Protein AF-A0A972E1S8-F1 (afdb_monomer_lite)

pLDDT: mean 82.76, std 14.33, range [34.97, 96.94]

Radius of gyration: 13.51 Å; chains: 1; bounding box: 37×31×28 Å

Foldseek 3Di:
DFKDKAFDDPPDCRLVLVLVLQVVCVVVVFDPDDSVLSVCLQPVPVDPCSVDPCSRRVFKMFMAGPVRRTFKMWGDSHSDLEIEIDGHVVPVVVVVVVVVVSCVPRVDYPDYPDGDD

Structure (mmCIF, N/CA/C/O backbone):
data_AF-A0A972E1S8-F1
#
_entry.id   AF-A0A972E1S8-F1
#
loop_
_atom_site.group_PDB
_atom_site.id
_atom_site.type_symbol
_atom_site.label_atom_id
_atom_site.label_alt_id
_atom_site.label_comp_id
_atom_site.label_asym_id
_atom_site.label_entity_id
_atom_site.label_seq_id
_atom_site.pdbx_PDB_ins_code
_atom_site.Cartn_x
_atom_site.Cartn_y
_atom_site.Cartn_z
_atom_site.occupancy
_atom_site.B_iso_or_equiv
_atom_site.auth_seq_id
_atom_site.auth_comp_id
_atom_site.auth_asym_id
_atom_site.auth_atom_id
_atom_site.pdbx_PDB_model_num
ATOM 1 N N . MET A 1 1 ? -16.946 13.183 2.211 1.00 55.66 1 MET A N 1
ATOM 2 C CA . MET A 1 1 ? -16.380 11.874 1.825 1.00 55.66 1 MET A CA 1
ATOM 3 C C . MET A 1 1 ? -15.509 11.404 2.978 1.00 55.66 1 MET A C 1
ATOM 5 O O . MET A 1 1 ? -14.675 12.180 3.417 1.00 55.66 1 MET A O 1
ATOM 9 N N . TRP A 1 2 ? -15.786 10.228 3.544 1.00 75.00 2 TRP A N 1
ATOM 10 C CA . TRP A 1 2 ? -15.271 9.792 4.854 1.00 75.00 2 TRP A CA 1
ATOM 11 C C . TRP A 1 2 ? -13.981 8.977 4.725 1.00 75.00 2 TRP A C 1
ATOM 13 O O . TRP A 1 2 ? -13.894 7.858 5.229 1.00 75.00 2 TRP A O 1
ATOM 23 N N . LEU A 1 3 ? -13.023 9.515 3.977 1.00 82.88 3 LEU A N 1
ATOM 24 C CA . LEU A 1 3 ? -11.731 8.882 3.765 1.00 82.88 3 LEU A CA 1
ATOM 25 C C . LEU A 1 3 ? -10.644 9.819 4.253 1.00 82.88 3 LEU A C 1
ATOM 27 O O . LEU A 1 3 ? -10.623 10.995 3.886 1.00 82.88 3 LEU A O 1
ATOM 31 N N . THR A 1 4 ? -9.750 9.294 5.072 1.00 88.31 4 THR A N 1
ATOM 32 C CA . THR A 1 4 ? -8.522 9.969 5.462 1.00 88.31 4 THR A CA 1
ATOM 33 C C . THR A 1 4 ? -7.400 9.440 4.583 1.00 88.31 4 THR A C 1
ATOM 35 O O . THR A 1 4 ? -7.286 8.238 4.344 1.00 88.31 4 THR A O 1
ATOM 38 N N . LYS A 1 5 ? -6.581 10.354 4.056 1.00 89.06 5 LYS A N 1
ATOM 39 C CA . LYS A 1 5 ? -5.3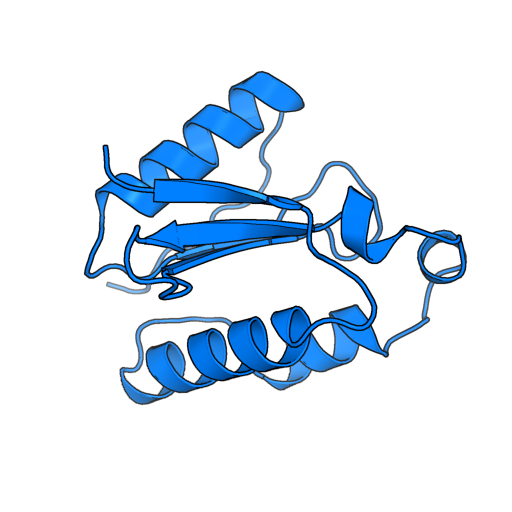57 9.996 3.340 1.00 89.06 5 LYS A CA 1
ATOM 40 C C . LYS A 1 5 ? -4.161 10.312 4.209 1.00 89.06 5 LYS A C 1
ATOM 42 O O . LYS A 1 5 ? -4.145 11.329 4.908 1.00 89.06 5 LYS A O 1
ATOM 47 N N . ARG A 1 6 ? -3.135 9.483 4.109 1.00 92.38 6 ARG A N 1
ATOM 48 C CA . ARG A 1 6 ? -1.842 9.749 4.731 1.00 92.38 6 ARG A CA 1
ATOM 49 C C . ARG A 1 6 ? -0.748 8.963 4.038 1.00 92.38 6 ARG A C 1
ATOM 51 O O . ARG A 1 6 ? -1.003 7.924 3.439 1.00 92.38 6 ARG A O 1
ATOM 58 N N . ASN A 1 7 ? 0.474 9.450 4.173 1.00 93.81 7 ASN A N 1
ATOM 59 C CA . ASN A 1 7 ? 1.641 8.679 3.791 1.00 93.81 7 ASN A CA 1
ATOM 60 C C . ASN A 1 7 ? 1.748 7.415 4.653 1.00 93.81 7 ASN A C 1
ATOM 62 O O . ASN A 1 7 ? 1.268 7.375 5.798 1.00 93.81 7 ASN A O 1
ATOM 66 N N . PHE A 1 8 ? 2.397 6.407 4.080 1.00 95.81 8 PHE A N 1
ATOM 67 C CA . PHE A 1 8 ? 2.898 5.258 4.816 1.00 95.81 8 PHE A CA 1
ATOM 68 C C . PHE A 1 8 ? 3.772 5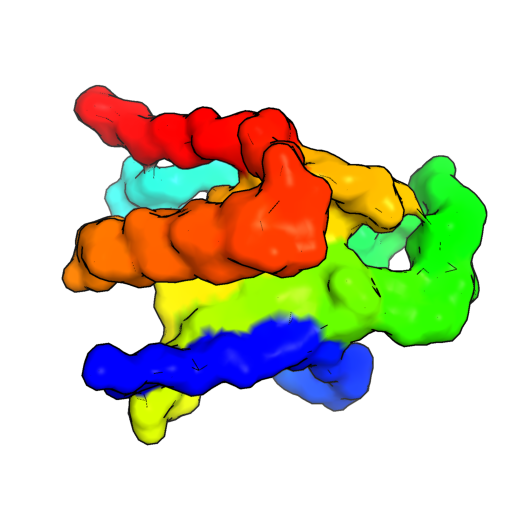.725 5.988 1.00 95.81 8 PHE A C 1
ATOM 70 O O . PHE A 1 8 ? 4.422 6.769 5.912 1.00 95.81 8 PHE A O 1
ATOM 77 N N . ARG A 1 9 ? 3.749 4.979 7.092 1.00 95.19 9 ARG A N 1
ATOM 78 C CA . ARG A 1 9 ? 4.527 5.254 8.301 1.00 95.19 9 ARG A CA 1
ATOM 79 C C . ARG A 1 9 ? 5.407 4.057 8.624 1.00 95.19 9 ARG A C 1
ATOM 81 O O . ARG A 1 9 ? 4.898 2.983 8.951 1.00 95.19 9 ARG A O 1
ATOM 88 N N . GLU A 1 10 ? 6.719 4.264 8.598 1.00 88.31 10 GLU A N 1
ATOM 89 C CA . GLU A 1 10 ? 7.655 3.266 9.110 1.00 88.31 10 GLU A CA 1
ATOM 90 C C . GLU A 1 10 ? 7.476 3.044 10.614 1.00 88.31 10 GLU A C 1
ATOM 92 O O . GLU A 1 10 ? 7.092 3.938 11.371 1.00 88.31 10 GLU A O 1
ATOM 97 N N . GLY A 1 11 ? 7.710 1.803 11.041 1.00 82.19 11 GLY A N 1
ATOM 98 C CA . GLY A 1 11 ? 7.524 1.368 12.430 1.00 82.19 11 GLY A CA 1
ATOM 99 C C . GLY A 1 11 ? 6.065 1.239 12.897 1.00 82.19 11 GLY A C 1
ATOM 100 O O . GLY A 1 11 ? 5.835 0.738 13.997 1.00 82.19 11 GLY A O 1
ATOM 101 N N . ALA A 1 12 ? 5.082 1.637 12.082 1.00 89.38 12 ALA A N 1
ATOM 102 C CA . ALA A 1 12 ? 3.664 1.375 12.325 1.00 89.38 12 ALA A CA 1
ATOM 103 C C . ALA A 1 12 ? 3.215 0.033 11.712 1.00 89.38 12 ALA A C 1
ATOM 105 O O . ALA A 1 12 ? 3.953 -0.635 10.989 1.00 89.38 12 ALA A O 1
ATOM 106 N N . ASP A 1 13 ? 1.957 -0.349 11.948 1.00 95.19 13 ASP A N 1
ATOM 107 C CA . ASP A 1 13 ? 1.364 -1.562 11.365 1.00 95.19 13 ASP A CA 1
ATOM 108 C C . ASP A 1 13 ? 0.922 -1.394 9.897 1.00 95.19 13 ASP A C 1
ATOM 110 O O . ASP A 1 13 ? 0.243 -2.262 9.350 1.00 95.19 13 ASP A O 1
ATOM 114 N N . ASP A 1 14 ? 1.315 -0.311 9.224 1.00 96.31 14 ASP A N 1
ATOM 115 C CA . ASP A 1 14 ? 0.887 0.007 7.856 1.00 96.31 14 ASP A CA 1
ATOM 116 C C . ASP A 1 14 ? 1.202 -1.107 6.868 1.00 96.31 14 ASP A C 1
ATOM 118 O O . ASP A 1 14 ? 0.322 -1.543 6.129 1.00 96.31 14 ASP A O 1
ATOM 122 N N . PHE A 1 15 ? 2.426 -1.634 6.911 1.00 96.38 15 PHE A N 1
ATOM 123 C CA . PHE A 1 15 ? 2.818 -2.732 6.035 1.00 96.38 15 PHE A CA 1
ATOM 124 C C . PHE A 1 15 ? 1.946 -3.973 6.267 1.00 96.38 15 PHE A C 1
ATOM 126 O O . PHE A 1 15 ? 1.456 -4.587 5.320 1.00 96.38 15 PHE A O 1
ATOM 133 N N . LYS A 1 16 ? 1.664 -4.304 7.534 1.00 96.38 16 LYS A N 1
ATOM 134 C CA . LYS A 1 16 ? 0.778 -5.426 7.876 1.00 96.38 16 LYS A CA 1
ATOM 135 C C . LYS A 1 16 ? -0.644 -5.185 7.372 1.00 96.38 16 LYS A C 1
ATOM 137 O O . LYS A 1 16 ? -1.274 -6.113 6.874 1.00 96.38 16 LYS A O 1
ATOM 142 N N . ARG A 1 17 ? -1.145 -3.951 7.472 1.00 96.94 17 ARG A N 1
ATOM 143 C CA . ARG A 1 17 ? -2.489 -3.568 7.014 1.00 96.94 17 ARG A CA 1
ATOM 144 C C . ARG A 1 17 ? -2.602 -3.611 5.493 1.00 96.94 17 ARG A C 1
ATOM 146 O O . ARG A 1 17 ? -3.603 -4.110 4.987 1.00 96.94 17 ARG A O 1
ATOM 153 N N . MET A 1 18 ? -1.569 -3.186 4.768 1.00 96.19 18 MET A N 1
ATOM 154 C CA . MET A 1 18 ? -1.508 -3.333 3.312 1.00 96.19 18 MET A CA 1
ATOM 155 C C . MET A 1 18 ? -1.496 -4.815 2.906 1.00 96.19 18 MET A C 1
ATOM 157 O O . MET A 1 18 ? -2.291 -5.217 2.058 1.00 96.19 18 MET A O 1
ATOM 161 N N . CYS A 1 19 ? -0.685 -5.657 3.562 1.00 95.88 19 CYS A N 1
ATOM 162 C CA . CYS A 1 19 ? -0.700 -7.110 3.351 1.00 95.88 19 CYS A CA 1
ATOM 163 C C . CYS A 1 19 ? -2.081 -7.720 3.634 1.00 95.88 19 CYS A C 1
ATOM 165 O O . CYS A 1 19 ? -2.570 -8.530 2.849 1.00 95.88 19 CYS A O 1
ATOM 167 N N . ALA A 1 20 ? -2.742 -7.308 4.720 1.00 95.62 20 ALA A N 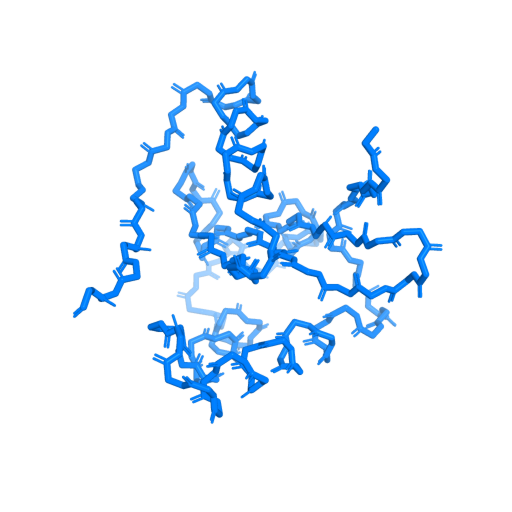1
ATOM 168 C CA . ALA A 1 20 ? -4.086 -7.768 5.059 1.00 95.62 20 ALA A CA 1
ATOM 169 C C . ALA A 1 20 ? -5.120 -7.375 3.991 1.00 95.62 20 ALA A C 1
ATOM 171 O O . ALA A 1 20 ? -5.964 -8.198 3.637 1.00 95.62 20 ALA A O 1
ATOM 172 N N . LEU A 1 21 ? -5.034 -6.159 3.435 1.00 94.31 21 LEU A N 1
ATOM 173 C CA . LEU A 1 21 ? -5.895 -5.727 2.332 1.00 94.31 21 LEU A CA 1
ATOM 174 C C . LEU A 1 21 ? -5.656 -6.571 1.072 1.00 94.31 21 LEU A C 1
ATOM 176 O O . LEU A 1 21 ? -6.616 -7.068 0.488 1.00 94.31 21 LEU A O 1
ATOM 180 N N . VAL A 1 22 ? -4.394 -6.795 0.692 1.00 93.88 22 VAL A N 1
ATOM 181 C CA . VAL A 1 22 ? -4.031 -7.656 -0.447 1.00 93.88 22 VAL A CA 1
ATOM 182 C C . VAL A 1 22 ? -4.607 -9.062 -0.261 1.00 93.88 22 VAL A C 1
ATOM 184 O O . VAL A 1 22 ? -5.262 -9.579 -1.162 1.00 93.88 22 VAL A O 1
ATOM 187 N N . ILE A 1 23 ? -4.432 -9.674 0.914 1.00 93.69 23 ILE A N 1
ATOM 188 C CA . ILE A 1 23 ? -4.973 -11.009 1.221 1.00 93.69 23 ILE A CA 1
ATOM 189 C C . ILE A 1 23 ? -6.503 -11.015 1.126 1.00 93.69 23 ILE A C 1
ATOM 191 O O . ILE A 1 23 ? -7.076 -11.897 0.488 1.00 93.69 23 ILE A O 1
ATOM 195 N N . LYS A 1 24 ? -7.165 -10.021 1.727 1.00 92.38 24 LYS A N 1
ATOM 196 C CA . LYS A 1 24 ? -8.628 -9.887 1.730 1.00 92.38 24 LYS A CA 1
ATOM 197 C C . L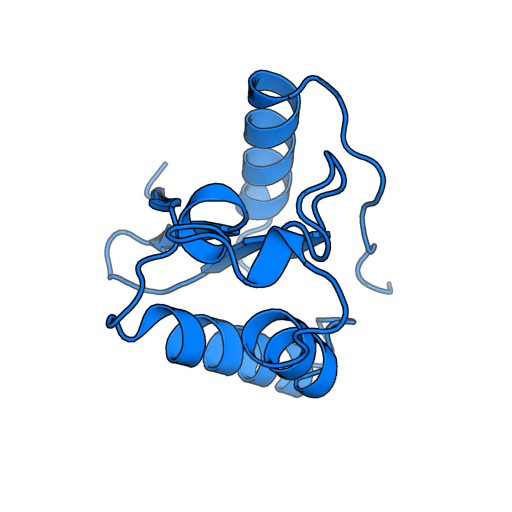YS A 1 24 ? -9.200 -9.800 0.315 1.00 92.38 24 LYS A C 1
ATOM 199 O O . LYS A 1 24 ? -10.203 -10.453 0.041 1.00 92.38 24 LYS A O 1
ATOM 204 N N . LEU A 1 25 ? -8.583 -9.011 -0.567 1.00 90.56 25 LEU A N 1
ATOM 205 C CA . LEU A 1 25 ? -9.056 -8.839 -1.943 1.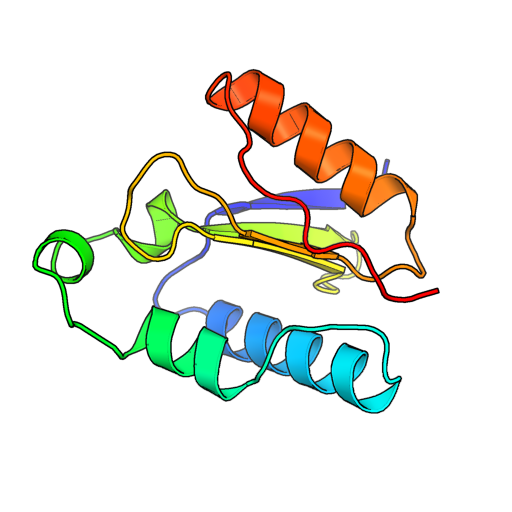00 90.56 25 LEU A CA 1
ATOM 206 C C . LEU A 1 25 ? -8.733 -10.055 -2.824 1.00 90.56 25 LEU A C 1
ATOM 208 O O . LEU A 1 25 ? -9.575 -10.468 -3.619 1.00 90.56 25 LEU A O 1
ATOM 212 N N . ASN A 1 26 ? -7.573 -10.693 -2.640 1.00 89.81 26 ASN A N 1
ATOM 213 C CA . ASN A 1 26 ? -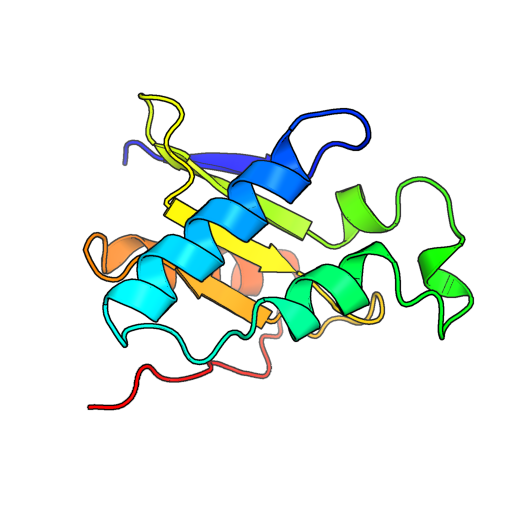7.252 -11.953 -3.325 1.00 89.81 26 ASN A CA 1
ATOM 214 C C . ASN A 1 26 ? -8.197 -13.092 -2.937 1.00 89.81 26 ASN A C 1
ATOM 216 O O . ASN A 1 26 ? -8.603 -13.867 -3.797 1.00 89.81 26 ASN A O 1
ATOM 220 N N . ALA A 1 27 ? -8.585 -13.185 -1.661 1.00 88.50 27 ALA A N 1
ATOM 221 C CA . ALA A 1 27 ? -9.543 -14.188 -1.191 1.00 88.50 27 ALA A CA 1
ATOM 222 C C . ALA A 1 27 ? -10.925 -14.056 -1.859 1.00 88.50 27 ALA A C 1
ATOM 224 O O . ALA A 1 27 ? -11.703 -15.005 -1.851 1.00 88.50 27 ALA A O 1
ATOM 225 N N . GLN A 1 28 ? -11.222 -12.886 -2.429 1.00 86.00 28 GLN A N 1
ATOM 226 C CA . GLN A 1 28 ? -12.441 -12.601 -3.185 1.00 86.00 28 GLN A CA 1
ATOM 227 C C . GLN A 1 28 ? -12.212 -12.636 -4.705 1.00 86.00 28 GLN A C 1
ATOM 229 O O . GLN A 1 28 ? -13.135 -12.336 -5.453 1.00 86.00 28 GLN A O 1
ATOM 234 N N . SER A 1 29 ? -11.001 -12.981 -5.162 1.00 81.62 29 SER A N 1
ATOM 235 C CA . SER A 1 29 ? -10.591 -12.957 -6.576 1.00 81.62 29 SER A CA 1
ATOM 236 C C . SER A 1 29 ? -10.772 -11.590 -7.248 1.00 81.62 29 SER A C 1
ATOM 238 O O . SER A 1 29 ? -11.065 -11.506 -8.432 1.00 81.62 29 SER A O 1
ATOM 240 N N . ILE A 1 30 ? -10.597 -10.516 -6.474 1.00 74.94 30 ILE A N 1
ATOM 241 C CA . ILE A 1 30 ? -10.842 -9.133 -6.907 1.00 74.94 30 ILE A CA 1
ATOM 242 C C . ILE A 1 30 ? -9.563 -8.418 -7.364 1.00 74.94 30 ILE A C 1
ATOM 244 O O . ILE A 1 30 ? -9.622 -7.463 -8.136 1.00 74.94 30 ILE A O 1
ATOM 248 N N . ALA A 1 31 ? -8.407 -8.810 -6.830 1.00 73.44 31 ALA A N 1
ATOM 249 C CA . ALA A 1 31 ? -7.158 -8.083 -7.020 1.00 73.44 31 ALA A CA 1
ATOM 250 C C . ALA A 1 31 ? -6.136 -8.899 -7.812 1.00 73.44 31 ALA A C 1
ATOM 252 O O . ALA A 1 31 ? -5.922 -10.068 -7.515 1.00 73.44 31 ALA A O 1
ATOM 253 N N . ASP A 1 32 ? -5.413 -8.226 -8.707 1.00 73.56 32 ASP A N 1
ATOM 254 C CA . ASP A 1 32 ? -4.254 -8.782 -9.427 1.00 73.56 32 ASP A CA 1
ATOM 255 C C . ASP A 1 32 ? -2.927 -8.600 -8.662 1.00 73.56 32 ASP A C 1
ATOM 257 O O . ASP A 1 32 ? -1.830 -8.811 -9.182 1.00 73.56 32 ASP A O 1
ATOM 261 N N . TRP A 1 33 ? -3.000 -8.164 -7.406 1.00 85.94 33 TRP A N 1
ATOM 262 C CA . TRP A 1 33 ? -1.831 -7.950 -6.560 1.00 85.94 33 TRP A CA 1
ATOM 263 C C . TRP A 1 33 ? -1.452 -9.227 -5.828 1.00 85.94 33 TRP A C 1
ATOM 265 O O . TRP A 1 33 ? -2.224 -9.709 -5.009 1.00 85.94 33 TRP A O 1
ATOM 275 N N . SER A 1 34 ? -0.236 -9.736 -6.017 1.00 86.88 34 SER A N 1
ATOM 276 C CA . SER A 1 34 ? 0.252 -10.851 -5.201 1.00 86.88 34 SER A CA 1
ATOM 277 C C . SER A 1 34 ? 0.794 -10.367 -3.850 1.00 86.88 34 SER A C 1
ATOM 279 O O . SER A 1 34 ? 1.373 -9.284 -3.737 1.00 86.88 34 SER A O 1
ATOM 281 N N . LEU A 1 35 ? 0.677 -11.206 -2.812 1.00 90.69 35 LEU A N 1
ATOM 282 C CA . LEU A 1 35 ? 1.352 -10.955 -1.531 1.00 90.69 35 LEU A CA 1
ATOM 283 C C . LEU A 1 35 ? 2.883 -10.889 -1.708 1.00 90.69 35 LEU A C 1
ATOM 285 O O . LEU A 1 35 ? 3.558 -10.133 -1.018 1.00 90.69 35 LEU A O 1
ATOM 289 N N . GLY A 1 36 ? 3.432 -11.644 -2.666 1.00 91.25 36 GLY A N 1
ATOM 290 C CA . GLY A 1 36 ? 4.856 -11.597 -3.000 1.00 91.25 36 GLY A CA 1
ATOM 291 C C . GLY A 1 36 ? 5.299 -10.219 -3.491 1.00 91.25 36 GLY A C 1
ATOM 292 O O . GLY A 1 36 ? 6.327 -9.729 -3.046 1.00 91.25 36 GLY A O 1
ATOM 293 N N . ARG A 1 37 ? 4.489 -9.561 -4.330 1.00 91.00 37 ARG A N 1
ATOM 294 C CA . ARG A 1 37 ? 4.776 -8.225 -4.871 1.00 91.00 37 ARG A CA 1
ATOM 295 C C . ARG A 1 37 ? 4.902 -7.168 -3.775 1.00 91.00 37 ARG A C 1
ATOM 297 O O . ARG A 1 37 ? 5.850 -6.396 -3.768 1.00 91.00 37 ARG A O 1
ATOM 304 N N . ILE A 1 38 ? 3.980 -7.155 -2.810 1.00 92.88 38 ILE A N 1
ATOM 305 C CA . ILE A 1 38 ? 4.043 -6.194 -1.698 1.00 92.88 38 ILE A CA 1
ATOM 306 C C . ILE A 1 38 ? 5.203 -6.489 -0.732 1.00 92.88 38 ILE A C 1
ATOM 308 O O . ILE A 1 38 ? 5.833 -5.566 -0.216 1.00 92.88 38 ILE A O 1
ATOM 312 N N . VAL A 1 39 ? 5.522 -7.766 -0.505 1.00 93.69 39 VAL A N 1
ATOM 313 C CA . VAL A 1 39 ? 6.690 -8.161 0.297 1.00 93.69 39 VAL A CA 1
ATOM 314 C C . VAL A 1 39 ? 7.989 -7.748 -0.398 1.00 93.69 39 VAL A C 1
ATOM 316 O O . VAL A 1 39 ? 8.873 -7.195 0.256 1.00 93.69 39 VAL A O 1
ATOM 319 N N . ASP A 1 40 ? 8.088 -7.949 -1.712 1.00 92.94 40 ASP A N 1
ATOM 320 C CA . ASP A 1 40 ? 9.227 -7.504 -2.517 1.00 92.94 40 ASP A CA 1
ATOM 321 C C . ASP A 1 40 ? 9.335 -5.974 -2.560 1.00 92.94 40 ASP A C 1
ATOM 323 O O . ASP A 1 40 ? 10.424 -5.423 -2.429 1.00 92.94 40 ASP A O 1
ATOM 327 N N . TRP A 1 41 ? 8.215 -5.249 -2.599 1.00 92.62 41 TRP A N 1
ATOM 328 C CA . TRP A 1 41 ? 8.253 -3.797 -2.454 1.00 92.62 41 TRP A CA 1
ATOM 329 C C . TRP A 1 41 ? 8.961 -3.372 -1.159 1.00 92.62 41 TRP A C 1
ATOM 331 O O . TRP A 1 41 ? 9.876 -2.549 -1.221 1.00 92.62 41 TRP A O 1
ATOM 341 N N . ARG A 1 42 ? 8.599 -3.970 -0.014 1.00 93.19 42 ARG A N 1
ATOM 342 C CA . ARG A 1 42 ? 9.115 -3.571 1.308 1.00 93.19 42 ARG A CA 1
ATOM 343 C C . ARG A 1 42 ? 10.520 -4.087 1.628 1.00 93.19 42 ARG A C 1
ATOM 345 O O . ARG A 1 42 ? 11.247 -3.421 2.368 1.00 93.19 42 ARG A O 1
ATOM 352 N N . TYR A 1 43 ? 10.880 -5.273 1.143 1.00 92.06 43 TYR A N 1
ATOM 353 C CA . TYR A 1 43 ? 12.125 -5.959 1.520 1.00 92.06 43 TYR A CA 1
ATOM 354 C C . TYR A 1 43 ? 13.041 -6.295 0.338 1.00 92.06 43 TYR A C 1
ATOM 356 O O . TYR A 1 43 ? 14.213 -6.601 0.547 1.00 92.06 43 TYR A O 1
ATOM 364 N N . GLY A 1 44 ? 12.542 -6.214 -0.893 1.00 84.62 44 GLY A N 1
ATOM 365 C CA . GLY A 1 44 ? 13.333 -6.286 -2.116 1.00 84.62 44 GLY A CA 1
ATOM 366 C C . GLY A 1 44 ? 14.102 -4.986 -2.312 1.00 84.62 44 GLY A C 1
ATOM 367 O O . GLY A 1 44 ? 13.623 -4.041 -2.940 1.00 84.62 44 GLY A O 1
ATOM 368 N N . LEU A 1 45 ? 15.298 -4.924 -1.732 1.00 82.31 45 LEU A N 1
ATOM 369 C CA . LEU A 1 45 ? 16.202 -3.771 -1.758 1.00 82.31 45 LEU A CA 1
ATOM 370 C C . LEU A 1 45 ? 17.091 -3.769 -3.014 1.00 82.31 45 LEU A C 1
ATOM 372 O O . LEU A 1 45 ? 18.300 -3.562 -2.931 1.00 82.31 45 LEU A O 1
ATOM 376 N N . TRP A 1 46 ? 16.487 -4.042 -4.173 1.00 83.75 46 TRP A N 1
ATOM 377 C CA . TRP A 1 46 ? 17.181 -4.246 -5.450 1.00 83.75 46 TRP A CA 1
ATOM 378 C C . TRP A 1 46 ? 17.671 -2.950 -6.113 1.00 83.75 46 TRP A C 1
ATOM 380 O O . TRP A 1 46 ? 18.402 -3.016 -7.099 1.00 83.75 46 TRP A O 1
ATOM 390 N N . ASN A 1 47 ? 17.283 -1.784 -5.586 1.00 85.31 47 ASN A N 1
ATOM 391 C CA . ASN A 1 47 ? 17.765 -0.479 -6.027 1.00 85.31 47 ASN A CA 1
ATOM 392 C C . ASN A 1 47 ? 18.280 0.351 -4.834 1.00 85.31 47 ASN A C 1
ATOM 394 O O . ASN A 1 47 ? 17.889 0.126 -3.687 1.00 85.31 47 ASN A O 1
ATOM 398 N N . GLU A 1 48 ? 19.174 1.302 -5.111 1.00 88.75 48 GLU A N 1
ATOM 399 C CA . GLU A 1 48 ? 19.797 2.148 -4.081 1.00 88.75 48 GLU A CA 1
ATOM 400 C C . GLU A 1 48 ? 18.824 3.185 -3.499 1.00 88.75 48 GLU A C 1
ATOM 402 O O . GLU A 1 48 ? 18.995 3.633 -2.363 1.00 88.75 48 GLU A O 1
ATOM 407 N N . GLU A 1 49 ? 17.774 3.557 -4.240 1.00 87.19 49 GLU A N 1
ATOM 408 C CA . GLU A 1 49 ? 16.775 4.518 -3.761 1.00 87.19 49 GLU A CA 1
ATOM 409 C C . GLU A 1 49 ? 16.028 3.997 -2.531 1.00 87.19 49 GLU A C 1
ATOM 411 O O . GLU A 1 49 ? 15.813 4.747 -1.577 1.00 87.19 49 GLU A O 1
ATOM 416 N N . LYS A 1 50 ? 15.719 2.696 -2.495 1.00 90.44 50 LYS A N 1
ATOM 417 C CA . LYS A 1 50 ? 15.081 2.032 -1.349 1.00 90.44 50 LYS A CA 1
ATOM 418 C C . LYS A 1 50 ? 15.909 2.066 -0.067 1.00 90.44 50 LYS A C 1
ATOM 420 O O . LYS A 1 50 ? 15.373 1.786 1.003 1.00 90.44 50 LYS A O 1
ATOM 425 N N . TRP A 1 51 ? 17.203 2.376 -0.148 1.00 89.75 51 TRP A N 1
ATOM 426 C CA . TRP A 1 51 ? 18.073 2.484 1.027 1.00 89.75 51 TRP A CA 1
ATOM 427 C C . TRP A 1 51 ? 17.989 3.862 1.682 1.00 89.75 51 TRP A C 1
ATOM 429 O O . TRP A 1 51 ? 18.453 4.039 2.808 1.00 89.75 51 TRP A O 1
ATOM 439 N N . GLN A 1 52 ? 17.412 4.843 0.986 1.00 90.50 52 GLN A N 1
ATOM 440 C CA . GLN A 1 52 ? 17.265 6.192 1.505 1.00 90.50 52 GLN A CA 1
ATOM 441 C C . GLN A 1 52 ? 16.231 6.219 2.631 1.00 90.50 52 GLN A C 1
ATOM 443 O O . GLN A 1 52 ? 15.122 5.695 2.501 1.00 90.50 52 GLN A O 1
ATOM 448 N N . GLU A 1 53 ? 16.568 6.897 3.726 1.00 90.50 53 GLU A N 1
ATOM 449 C CA . GLU A 1 53 ? 15.633 7.118 4.826 1.00 90.50 53 GLU A CA 1
ATOM 450 C C . GLU A 1 53 ? 14.352 7.788 4.309 1.00 90.50 53 GLU A C 1
ATOM 452 O O . GLU A 1 53 ? 14.386 8.686 3.456 1.00 90.50 53 GLU A O 1
ATOM 457 N N . GLY A 1 54 ? 13.199 7.327 4.791 1.00 91.06 54 GLY A N 1
ATOM 458 C CA . GLY A 1 54 ? 11.899 7.853 4.393 1.00 91.06 54 GLY A CA 1
ATOM 459 C C . GLY A 1 54 ? 11.435 7.438 2.991 1.00 91.06 54 GLY A C 1
ATOM 460 O O . GLY A 1 54 ? 10.475 8.025 2.488 1.00 91.06 54 GLY A O 1
ATOM 461 N N . PHE A 1 55 ? 12.127 6.511 2.309 1.00 92.94 55 PHE A N 1
ATOM 462 C CA . PHE A 1 55 ? 11.739 6.064 0.966 1.00 92.94 55 PHE A CA 1
ATOM 463 C C . PHE A 1 55 ? 10.287 5.573 0.940 1.00 92.94 55 PHE A C 1
ATOM 465 O O . PHE A 1 55 ? 9.494 6.048 0.129 1.00 92.94 55 PHE A O 1
ATOM 472 N N . PHE A 1 56 ? 9.913 4.669 1.848 1.00 93.62 56 PHE A N 1
ATOM 473 C CA . PHE A 1 56 ? 8.581 4.062 1.852 1.00 93.62 56 PHE A CA 1
ATOM 474 C C . PHE A 1 56 ? 7.487 5.089 2.163 1.00 93.62 56 PHE A C 1
ATOM 476 O O . PHE A 1 56 ? 6.438 5.090 1.528 1.00 93.62 56 PHE A O 1
ATOM 483 N N . GLU A 1 57 ? 7.747 6.020 3.077 1.00 94.12 57 GLU A N 1
ATOM 484 C CA . GLU A 1 57 ? 6.826 7.091 3.456 1.00 94.12 57 GLU A CA 1
ATOM 485 C C . GLU A 1 57 ? 6.615 8.110 2.334 1.00 94.12 57 GLU A C 1
ATOM 487 O O . GLU A 1 57 ? 5.523 8.662 2.195 1.00 94.12 57 GLU A O 1
ATOM 492 N N . ARG A 1 58 ? 7.638 8.381 1.516 1.00 91.12 58 ARG A N 1
ATOM 493 C CA . ARG A 1 58 ? 7.500 9.259 0.341 1.00 91.12 58 ARG A CA 1
ATOM 494 C C . ARG A 1 58 ? 6.794 8.566 -0.819 1.00 91.12 58 ARG A C 1
ATOM 496 O O . ARG A 1 58 ? 6.059 9.227 -1.552 1.00 91.12 58 ARG A O 1
ATOM 503 N N . ASN A 1 59 ? 7.005 7.259 -0.953 1.00 91.62 59 ASN A N 1
ATOM 504 C CA . ASN A 1 59 ? 6.591 6.478 -2.112 1.00 91.62 59 ASN A CA 1
ATOM 505 C C . ASN A 1 59 ? 5.361 5.605 -1.868 1.00 91.62 59 ASN A C 1
ATOM 507 O O . ASN A 1 59 ? 5.029 4.813 -2.740 1.00 91.62 59 ASN A O 1
ATOM 511 N N . ALA A 1 60 ? 4.656 5.745 -0.742 1.00 93.38 60 ALA A N 1
ATOM 512 C CA . ALA A 1 60 ? 3.373 5.087 -0.522 1.00 93.38 60 ALA A CA 1
ATOM 513 C C . ALA A 1 60 ? 2.365 5.976 0.213 1.00 93.38 60 ALA A C 1
ATOM 515 O O . ALA A 1 60 ? 2.678 6.650 1.198 1.00 93.38 60 ALA A O 1
ATOM 516 N N . VAL A 1 61 ? 1.121 5.941 -0.262 1.00 92.50 61 VAL A N 1
ATOM 517 C CA . VAL A 1 61 ? -0.021 6.667 0.307 1.00 92.50 61 VAL A CA 1
ATOM 518 C C . VAL A 1 61 ? -1.144 5.678 0.569 1.00 92.50 61 VAL A C 1
ATOM 520 O O . VAL A 1 61 ? -1.436 4.816 -0.257 1.00 92.50 61 VAL A O 1
ATOM 523 N N . LEU A 1 62 ? -1.760 5.796 1.738 1.00 93.50 62 LEU A N 1
ATOM 524 C CA . LEU A 1 62 ? -2.824 4.935 2.228 1.00 93.50 62 LEU A CA 1
ATOM 525 C C . LEU A 1 62 ? -4.114 5.750 2.365 1.00 93.50 62 LEU A C 1
ATOM 527 O O . LEU A 1 62 ? -4.087 6.919 2.766 1.00 93.50 62 LEU A O 1
ATOM 531 N N . TRP A 1 63 ? -5.239 5.103 2.063 1.00 92.75 63 TRP A N 1
ATOM 532 C CA . TRP A 1 63 ? -6.588 5.626 2.246 1.00 92.75 63 TRP A CA 1
ATOM 533 C C . TRP A 1 63 ? -7.359 4.744 3.214 1.00 92.75 63 TRP A C 1
ATOM 535 O O . TRP A 1 63 ? -7.513 3.536 3.008 1.00 92.75 63 TRP A O 1
ATOM 545 N N . GLU A 1 64 ? -7.868 5.373 4.261 1.00 92.06 64 GLU A N 1
ATOM 546 C CA . GLU A 1 64 ? -8.554 4.712 5.359 1.00 92.06 64 GLU A CA 1
ATOM 547 C C . GLU A 1 64 ? -9.948 5.303 5.528 1.00 92.06 64 GLU A C 1
ATOM 549 O O . GLU A 1 64 ? -10.183 6.479 5.247 1.00 92.06 64 GLU A O 1
ATOM 554 N N . THR A 1 65 ? -10.893 4.490 5.982 1.00 90.06 65 THR A N 1
ATOM 555 C CA . THR A 1 65 ? -12.191 4.992 6.428 1.00 90.06 65 THR A CA 1
ATOM 556 C C . THR A 1 65 ? -12.047 5.683 7.784 1.00 90.06 65 THR A C 1
ATOM 558 O O . THR A 1 65 ? -11.074 5.492 8.508 1.00 90.06 65 THR A O 1
ATOM 561 N N . TYR A 1 66 ? -13.065 6.441 8.184 1.00 88.00 66 TYR A N 1
ATOM 562 C CA . TYR A 1 66 ? -13.150 7.024 9.529 1.00 88.00 66 TYR A CA 1
ATOM 563 C C . TYR A 1 66 ? -13.184 5.994 10.679 1.00 88.00 66 TYR A C 1
ATOM 565 O O . TYR A 1 66 ? -13.091 6.383 11.839 1.00 88.00 66 TYR A O 1
ATOM 573 N N . LEU A 1 67 ? -13.358 4.705 10.366 1.00 90.31 67 LEU A N 1
ATOM 574 C CA . LEU A 1 67 ? -13.302 3.587 11.312 1.00 90.31 67 LEU A CA 1
ATOM 575 C C . LEU A 1 67 ? -11.916 2.919 11.337 1.00 90.31 67 LEU A C 1
ATOM 577 O O . LEU A 1 67 ? -11.801 1.782 11.786 1.00 90.31 67 LEU A O 1
ATOM 581 N N . ASP A 1 68 ? -10.887 3.586 10.807 1.00 89.19 68 ASP A N 1
ATOM 582 C CA . ASP A 1 68 ? -9.529 3.056 10.657 1.00 89.19 68 ASP A CA 1
ATOM 583 C C . ASP A 1 68 ? -9.466 1.747 9.836 1.00 89.19 68 ASP A C 1
ATOM 585 O O . ASP A 1 68 ? -8.584 0.904 10.025 1.00 89.19 68 ASP A O 1
ATOM 589 N N . GLU A 1 69 ? -10.366 1.556 8.867 1.00 91.50 69 GLU A N 1
ATOM 590 C CA . GLU A 1 69 ? -10.253 0.453 7.900 1.00 91.50 69 GLU A CA 1
ATOM 591 C C . GLU A 1 69 ? -9.440 0.908 6.685 1.00 91.50 69 GLU A C 1
ATOM 593 O O . GLU A 1 69 ? -9.828 1.857 6.008 1.00 91.50 69 GLU A O 1
ATOM 598 N N . LEU A 1 70 ? -8.338 0.215 6.371 1.00 94.06 70 LEU A N 1
ATOM 599 C CA . LEU A 1 70 ? -7.588 0.456 5.138 1.00 94.06 70 LEU A CA 1
ATOM 600 C C . LEU A 1 70 ? -8.383 -0.076 3.940 1.00 94.06 70 LEU A C 1
ATOM 602 O O . LEU A 1 70 ? -8.699 -1.263 3.873 1.00 94.06 70 LEU A O 1
ATOM 606 N N . VAL A 1 71 ? -8.675 0.809 2.992 1.00 92.44 71 VAL A N 1
ATOM 607 C CA . VAL A 1 71 ? -9.548 0.533 1.839 1.00 92.44 71 VAL A CA 1
ATOM 608 C C . VAL A 1 71 ? -8.866 0.784 0.500 1.00 92.44 71 VAL A C 1
ATOM 610 O O . VAL A 1 71 ? -9.382 0.385 -0.541 1.00 92.44 71 VAL A O 1
ATOM 613 N N . GLY A 1 72 ? -7.681 1.386 0.512 1.00 91.94 72 GLY A N 1
ATOM 614 C CA . GLY A 1 72 ? -6.830 1.460 -0.661 1.00 91.94 72 GLY A CA 1
ATOM 615 C C . GLY A 1 72 ? -5.446 1.989 -0.332 1.00 91.94 72 GLY A C 1
ATOM 616 O O . GLY A 1 72 ? -5.227 2.613 0.707 1.00 91.94 72 GLY A O 1
ATOM 617 N N . PHE A 1 73 ? -4.503 1.739 -1.225 1.00 92.62 73 PHE A N 1
ATOM 618 C CA . PHE A 1 73 ? -3.182 2.342 -1.189 1.00 92.62 73 PHE A CA 1
ATOM 619 C C . PHE A 1 73 ? -2.625 2.485 -2.600 1.00 92.62 73 PHE A C 1
ATOM 621 O O . PHE A 1 73 ? -3.032 1.787 -3.530 1.00 92.62 73 PHE A O 1
ATOM 628 N N . CYS A 1 74 ? -1.663 3.380 -2.751 1.00 91.25 74 CYS A N 1
ATOM 629 C CA . CYS A 1 74 ? -0.800 3.421 -3.914 1.00 91.25 74 CYS A CA 1
ATOM 630 C C . CYS A 1 74 ? 0.652 3.412 -3.464 1.00 91.25 74 CYS A C 1
ATOM 632 O O . CYS A 1 74 ? 0.967 3.901 -2.376 1.00 91.25 74 CYS A O 1
ATOM 634 N N . LEU A 1 75 ? 1.527 2.886 -4.311 1.00 92.31 75 LEU A N 1
ATOM 635 C CA . LEU A 1 75 ? 2.963 2.939 -4.087 1.00 92.31 75 LEU A CA 1
ATOM 636 C C . LEU A 1 75 ? 3.736 3.038 -5.398 1.00 92.31 75 LEU A C 1
ATOM 638 O O . LEU A 1 75 ? 3.262 2.541 -6.418 1.00 92.31 75 LEU A O 1
ATOM 642 N N . SER A 1 76 ? 4.908 3.664 -5.347 1.00 90.44 76 SER A N 1
ATOM 643 C CA . SER A 1 76 ? 5.941 3.511 -6.368 1.00 90.44 76 SER A CA 1
ATOM 644 C C . SER A 1 76 ? 6.889 2.398 -5.942 1.00 90.44 76 SER A C 1
ATOM 646 O O . SER A 1 76 ? 7.326 2.334 -4.785 1.00 90.44 76 SER A O 1
ATOM 648 N N . GLU A 1 77 ? 7.179 1.488 -6.870 1.00 89.69 77 GLU A N 1
ATOM 649 C CA . GLU A 1 77 ? 8.074 0.367 -6.599 1.00 89.69 77 GLU A CA 1
ATOM 650 C C . GLU A 1 77 ? 9.534 0.785 -6.574 1.00 89.69 77 GLU A C 1
ATOM 652 O O . GLU A 1 77 ? 10.299 0.270 -5.756 1.00 89.69 77 GLU A O 1
ATOM 657 N N . ASN A 1 78 ? 9.895 1.741 -7.427 1.00 88.75 78 ASN A N 1
ATOM 658 C CA . ASN A 1 78 ? 11.278 2.139 -7.621 1.00 88.75 78 ASN A CA 1
ATOM 659 C C . ASN A 1 78 ? 11.596 3.538 -7.102 1.00 88.75 78 ASN A C 1
ATOM 661 O O . ASN A 1 78 ? 12.777 3.841 -7.026 1.00 88.75 78 ASN A O 1
ATOM 665 N N . GLY A 1 79 ? 10.594 4.332 -6.708 1.00 86.38 79 GLY A N 1
ATOM 666 C CA . GLY A 1 79 ? 10.754 5.755 -6.375 1.00 86.38 79 GLY A CA 1
ATOM 667 C C . GLY A 1 79 ? 10.582 6.689 -7.577 1.00 86.38 79 GLY A C 1
ATOM 668 O O . GLY A 1 79 ? 10.693 7.908 -7.447 1.00 86.38 79 GLY A O 1
ATOM 669 N N . ASP A 1 80 ? 10.264 6.123 -8.739 1.00 85.44 80 ASP A N 1
ATOM 670 C CA . ASP A 1 80 ? 9.911 6.850 -9.948 1.00 85.44 80 ASP A CA 1
ATOM 671 C C . ASP A 1 80 ? 8.463 7.394 -9.890 1.00 85.44 80 ASP A C 1
ATOM 673 O O . ASP A 1 80 ? 7.683 7.059 -8.992 1.00 85.44 80 ASP A O 1
ATOM 677 N N . PRO A 1 81 ? 8.059 8.247 -10.850 1.00 80.81 81 PRO A N 1
ATOM 678 C CA . PRO A 1 81 ? 6.687 8.750 -10.927 1.00 80.81 81 PRO A CA 1
ATOM 679 C C . PRO A 1 81 ? 5.623 7.685 -11.255 1.00 80.81 81 PRO A C 1
ATOM 681 O O . PRO A 1 81 ? 4.460 8.044 -11.455 1.00 80.81 81 PRO A O 1
ATOM 684 N N . GLU A 1 82 ? 5.985 6.404 -11.373 1.00 82.75 82 GLU A N 1
ATOM 685 C CA . GLU A 1 82 ? 5.029 5.327 -11.600 1.00 82.75 82 GLU A CA 1
ATOM 686 C C . GLU A 1 82 ? 4.425 4.879 -10.268 1.00 82.75 82 GLU A C 1
ATOM 688 O O . GLU A 1 82 ? 5.110 4.404 -9.365 1.00 82.75 82 GLU A O 1
ATOM 693 N N . PHE A 1 83 ? 3.104 5.021 -10.146 1.00 85.50 83 PHE A N 1
ATOM 694 C CA . PHE A 1 83 ? 2.360 4.542 -8.988 1.00 85.50 83 PHE A CA 1
ATOM 695 C C . PHE A 1 83 ? 1.431 3.406 -9.387 1.00 85.50 83 PHE A C 1
ATOM 697 O O . PHE A 1 83 ? 0.595 3.547 -10.282 1.00 85.50 83 PHE A O 1
ATOM 704 N N . HIS A 1 84 ? 1.515 2.309 -8.645 1.00 87.06 84 HIS A N 1
ATOM 705 C CA . HIS A 1 84 ? 0.566 1.213 -8.714 1.00 87.06 84 HIS A CA 1
ATOM 706 C C . HIS A 1 84 ? -0.482 1.379 -7.623 1.00 87.06 84 HIS A C 1
ATOM 708 O O . HIS A 1 84 ? -0.159 1.675 -6.471 1.00 87.06 84 HIS A O 1
ATOM 714 N N . LEU A 1 85 ? -1.744 1.173 -7.986 1.00 87.50 85 LEU A N 1
ATOM 715 C CA . LEU A 1 85 ? -2.882 1.347 -7.095 1.00 87.50 85 LEU A CA 1
ATOM 716 C C . LEU A 1 85 ? -3.484 -0.008 -6.724 1.00 87.50 85 LEU A C 1
ATOM 718 O O . LEU A 1 85 ? -3.564 -0.921 -7.549 1.00 87.50 85 LEU A O 1
ATOM 722 N N . LEU A 1 86 ? -3.983 -0.092 -5.497 1.00 89.38 86 LEU A N 1
ATOM 723 C CA . LEU A 1 86 ? -4.915 -1.118 -5.060 1.00 89.38 86 LEU A CA 1
ATOM 724 C C . LEU A 1 86 ? -6.046 -0.447 -4.282 1.00 89.38 86 LEU A C 1
ATOM 726 O O . LEU A 1 86 ? -5.797 0.252 -3.302 1.00 89.38 86 LEU A O 1
ATOM 730 N N . GLY A 1 87 ? -7.286 -0.672 -4.706 1.00 88.62 87 GLY A N 1
ATOM 731 C CA . GLY A 1 87 ? -8.484 -0.165 -4.041 1.00 88.62 87 GLY A CA 1
ATOM 732 C C . GLY A 1 87 ? -9.517 -1.270 -3.864 1.00 88.62 87 GLY A C 1
ATOM 733 O O . GLY A 1 87 ? -9.675 -2.126 -4.734 1.00 88.62 87 GLY A O 1
ATOM 734 N N . ASP A 1 88 ? -10.220 -1.255 -2.735 1.00 87.06 88 ASP A N 1
ATOM 735 C CA . ASP A 1 88 ? -11.350 -2.142 -2.475 1.00 87.06 88 ASP A CA 1
ATOM 736 C C . ASP A 1 88 ? -12.552 -1.713 -3.343 1.00 87.06 88 ASP A C 1
ATOM 738 O O . ASP A 1 88 ? -13.083 -0.611 -3.156 1.00 87.06 88 ASP A O 1
ATOM 742 N N . PRO A 1 89 ? -13.020 -2.549 -4.288 1.00 80.00 89 PRO A N 1
ATOM 743 C CA . PRO A 1 89 ? -14.070 -2.166 -5.232 1.00 80.00 89 PRO A CA 1
ATOM 744 C C . PRO A 1 89 ? -15.440 -1.993 -4.587 1.00 80.00 89 PRO A C 1
ATOM 746 O O . PRO A 1 89 ? -16.326 -1.406 -5.202 1.00 80.00 89 PRO A O 1
ATOM 749 N N . ARG A 1 90 ? -15.633 -2.436 -3.335 1.00 79.12 90 ARG A N 1
ATOM 750 C CA . ARG A 1 90 ? -16.852 -2.127 -2.567 1.00 79.12 90 ARG A CA 1
ATOM 751 C C . ARG A 1 90 ? -16.990 -0.625 -2.315 1.00 79.12 90 ARG A C 1
ATOM 753 O O . ARG A 1 90 ? -18.069 -0.155 -1.961 1.00 79.12 90 ARG A O 1
ATOM 760 N N . PHE A 1 91 ? -15.920 0.130 -2.554 1.00 78.25 91 PHE A N 1
ATOM 761 C CA . PHE A 1 91 ? -15.900 1.578 -2.563 1.00 78.25 91 PHE A CA 1
ATOM 762 C C . PHE A 1 91 ? -15.442 2.094 -3.943 1.00 78.25 91 PHE A C 1
ATOM 764 O O . PHE A 1 91 ? -14.339 2.624 -4.060 1.00 78.25 91 PHE A O 1
ATOM 771 N N . PRO A 1 92 ? -16.272 2.016 -5.002 1.00 69.31 92 PRO A N 1
ATOM 772 C CA . PRO A 1 92 ? -15.859 2.360 -6.372 1.00 69.31 92 PRO A CA 1
ATOM 773 C C . PRO A 1 92 ? -15.314 3.790 -6.509 1.00 69.31 92 PRO A C 1
ATOM 775 O O . PRO A 1 92 ? -14.446 4.077 -7.331 1.00 69.31 92 PRO A O 1
ATOM 778 N N . ILE A 1 93 ? -15.805 4.694 -5.656 1.00 73.50 93 ILE A N 1
ATOM 779 C CA . ILE A 1 93 ? -15.372 6.091 -5.605 1.00 73.50 93 ILE A CA 1
ATOM 780 C C . ILE A 1 93 ? -13.922 6.253 -5.126 1.00 73.50 93 ILE A C 1
ATOM 782 O O . ILE A 1 93 ? -13.303 7.270 -5.425 1.00 73.50 93 ILE A O 1
ATOM 786 N N . ILE A 1 94 ? -13.364 5.264 -4.417 1.00 75.31 94 ILE A N 1
ATOM 787 C CA . ILE A 1 94 ? -11.988 5.297 -3.909 1.00 75.31 94 ILE A CA 1
ATOM 788 C C . ILE A 1 94 ? -11.000 5.278 -5.056 1.00 75.31 94 ILE A C 1
ATOM 790 O O . ILE A 1 94 ? -10.146 6.152 -5.107 1.00 75.31 94 ILE A O 1
ATOM 794 N N . THR A 1 95 ? -11.142 4.350 -6.001 1.00 74.56 95 THR A N 1
ATOM 795 C CA . THR A 1 95 ? -10.225 4.261 -7.141 1.00 74.56 95 THR A CA 1
ATOM 796 C C . THR A 1 95 ? -10.235 5.558 -7.947 1.00 74.56 95 THR A C 1
ATOM 798 O O . THR A 1 95 ? -9.178 6.112 -8.235 1.00 74.56 95 THR A O 1
ATOM 801 N N . ALA A 1 96 ? -11.422 6.109 -8.228 1.00 75.25 96 ALA A N 1
ATOM 802 C CA . ALA A 1 96 ? -11.556 7.391 -8.919 1.00 75.25 96 ALA A CA 1
ATOM 803 C C . ALA A 1 96 ? -10.912 8.551 -8.136 1.00 75.25 96 ALA A C 1
ATOM 805 O O . ALA A 1 96 ? -10.231 9.388 -8.724 1.00 75.25 96 ALA A O 1
ATOM 806 N N . PHE A 1 97 ? -11.080 8.584 -6.811 1.00 77.38 97 PHE A N 1
ATOM 807 C CA . PHE A 1 97 ? -10.481 9.607 -5.956 1.00 77.38 97 PHE A CA 1
ATOM 808 C C . PHE A 1 97 ? -8.956 9.479 -5.853 1.00 77.38 97 PHE A C 1
ATOM 810 O O . PHE A 1 97 ? -8.253 10.482 -5.915 1.00 77.38 97 PHE A O 1
ATOM 817 N N . MET A 1 98 ? -8.433 8.257 -5.730 1.00 78.94 98 MET A N 1
ATOM 818 C CA . MET A 1 98 ? -6.993 7.992 -5.707 1.00 78.94 98 MET A CA 1
ATOM 819 C C . MET A 1 98 ? -6.332 8.455 -7.008 1.00 78.94 98 MET A C 1
ATOM 821 O O . MET A 1 98 ? -5.283 9.092 -6.964 1.00 78.94 98 MET A O 1
ATOM 825 N N . ILE A 1 99 ? -6.965 8.177 -8.153 1.00 74.75 99 ILE A N 1
ATOM 826 C CA . ILE A 1 99 ? -6.512 8.635 -9.472 1.00 74.75 99 ILE A CA 1
ATOM 827 C C . ILE A 1 99 ? -6.527 10.164 -9.541 1.00 74.75 99 ILE A C 1
ATOM 829 O O . ILE A 1 99 ? -5.507 10.760 -9.868 1.00 74.75 99 ILE A O 1
ATOM 833 N N . ASP A 1 100 ? -7.651 10.808 -9.219 1.00 75.25 100 ASP A N 1
ATOM 834 C CA . ASP A 1 100 ? -7.780 12.272 -9.270 1.00 75.25 100 ASP A CA 1
ATOM 835 C C . ASP A 1 100 ? -6.718 12.972 -8.401 1.00 75.25 100 ASP A C 1
ATOM 837 O O . ASP A 1 100 ? -6.077 13.933 -8.826 1.00 75.25 100 ASP A O 1
ATOM 841 N N . GLU A 1 101 ? -6.454 12.440 -7.208 1.00 71.12 101 GLU A N 1
ATOM 842 C CA . GLU A 1 101 ? -5.437 12.965 -6.297 1.00 71.12 101 GLU A CA 1
ATOM 843 C C . GLU A 1 101 ? -4.001 12.751 -6.802 1.00 71.12 101 GLU A C 1
ATOM 845 O O . GLU A 1 101 ? -3.170 13.650 -6.663 1.00 71.12 101 GLU A O 1
ATOM 850 N N . LEU A 1 102 ? -3.692 11.599 -7.406 1.00 69.00 102 LEU A N 1
ATOM 851 C CA . LEU A 1 102 ? -2.373 11.334 -7.995 1.00 69.00 102 LEU A CA 1
ATOM 852 C C . LEU A 1 102 ? -2.124 12.194 -9.244 1.00 69.00 102 LEU A C 1
ATOM 854 O O . LEU A 1 102 ? -1.043 12.765 -9.390 1.00 69.00 102 LEU A O 1
ATOM 858 N N . VAL A 1 103 ? -3.139 12.375 -10.099 1.00 69.44 103 VAL A N 1
ATOM 859 C CA . VAL A 1 103 ? -3.067 13.279 -11.260 1.00 69.44 103 VAL A CA 1
ATOM 860 C C . VAL A 1 103 ? -2.800 14.716 -10.814 1.00 69.44 103 VAL A C 1
ATOM 862 O O . VAL A 1 103 ? -1.960 15.392 -11.406 1.00 69.44 103 VAL A O 1
ATOM 865 N N . LYS A 1 104 ? -3.469 15.186 -9.755 1.00 67.50 104 LYS A N 1
ATOM 866 C CA . LYS A 1 104 ? -3.260 16.535 -9.204 1.00 67.50 104 LYS A CA 1
ATOM 867 C C . LYS A 1 104 ? -1.879 16.733 -8.582 1.00 67.50 104 LYS A C 1
ATOM 869 O O . LYS A 1 104 ? -1.388 17.859 -8.588 1.00 67.50 104 LYS A O 1
ATOM 874 N N . LYS A 1 105 ? -1.282 15.679 -8.016 1.00 63.28 105 LYS A N 1
ATOM 875 C CA . LYS A 1 105 ? 0.001 15.756 -7.306 1.00 63.28 105 LYS A CA 1
ATOM 876 C C . LYS A 1 105 ? 1.199 15.755 -8.261 1.00 63.28 105 LYS A C 1
ATOM 878 O O . LYS A 1 105 ? 2.044 16.633 -8.138 1.00 63.28 105 LYS A O 1
ATOM 883 N N . ASP A 1 106 ? 1.241 14.819 -9.211 1.00 58.81 106 ASP A N 1
ATOM 884 C CA . ASP A 1 106 ? 2.453 14.542 -10.003 1.00 58.81 106 ASP A CA 1
ATOM 885 C C . ASP A 1 106 ? 2.225 14.613 -11.532 1.00 58.81 106 ASP A C 1
ATOM 887 O O . ASP A 1 106 ? 3.153 14.455 -12.326 1.00 58.81 106 ASP A O 1
ATOM 891 N N . GLY A 1 107 ? 0.995 14.899 -11.981 1.00 53.06 107 GLY A N 1
ATOM 892 C CA . GLY A 1 107 ? 0.668 15.187 -13.384 1.00 53.06 107 GLY A CA 1
ATOM 893 C C . GLY A 1 107 ? 0.749 14.001 -14.352 1.00 53.06 107 GLY A C 1
ATOM 894 O O . GLY A 1 107 ? 0.470 14.180 -15.540 1.00 53.06 107 GLY A O 1
ATOM 895 N N . LYS A 1 108 ? 1.119 12.797 -13.893 1.00 51.00 108 LYS A N 1
ATOM 896 C CA . LYS A 1 108 ? 1.210 11.583 -14.718 1.00 51.00 108 LYS A CA 1
ATOM 897 C C . LYS A 1 108 ? 0.863 10.338 -13.900 1.00 51.00 108 LYS A C 1
ATOM 899 O O . LYS A 1 108 ? 1.475 10.086 -12.874 1.00 51.00 108 LYS A O 1
ATOM 904 N N . ILE A 1 109 ? -0.090 9.546 -14.391 1.00 54.09 109 ILE A N 1
ATOM 905 C CA . ILE A 1 109 ? -0.321 8.161 -13.958 1.00 54.09 109 ILE A CA 1
ATOM 906 C C . ILE A 1 109 ? -0.104 7.279 -15.185 1.00 54.09 109 ILE A C 1
ATOM 908 O O . ILE A 1 109 ? -0.740 7.487 -16.217 1.00 54.09 109 ILE A O 1
ATOM 912 N N . GLN A 1 110 ? 0.793 6.307 -15.071 1.00 50.62 110 GLN A N 1
ATOM 913 C CA . GLN A 1 110 ? 0.972 5.215 -16.027 1.00 50.62 110 GLN A CA 1
ATOM 914 C C . GLN A 1 110 ? 0.965 3.932 -15.196 1.00 50.62 110 GLN A C 1
ATOM 916 O O . GLN A 1 110 ? 2.006 3.446 -14.814 1.00 50.62 110 GLN A O 1
ATOM 921 N N . THR A 1 111 ? -0.157 3.464 -14.663 1.00 49.50 111 THR A N 1
ATOM 922 C CA . THR A 1 111 ? -0.841 2.295 -15.229 1.00 49.50 111 THR A CA 1
ATOM 923 C C . THR A 1 111 ? -1.969 1.928 -14.263 1.00 49.50 111 THR A C 1
ATOM 925 O O . THR A 1 111 ? -1.750 1.772 -13.062 1.00 49.50 111 THR A O 1
ATOM 928 N N . LEU A 1 112 ? -3.185 1.774 -14.784 1.00 49.22 112 LEU A N 1
ATOM 929 C CA . LEU A 1 112 ? -4.308 1.173 -14.069 1.00 49.22 112 LEU A CA 1
ATOM 930 C C . LEU A 1 112 ? -4.248 -0.339 -14.289 1.00 49.22 112 LEU A C 1
ATOM 932 O O . LEU A 1 112 ? -4.482 -0.792 -15.405 1.00 49.22 112 LEU A O 1
ATOM 936 N N . CYS A 1 113 ? -3.957 -1.124 -13.249 1.00 46.03 113 CYS A N 1
ATOM 937 C CA . CYS A 1 113 ? -4.318 -2.542 -13.278 1.00 46.03 113 CYS A CA 1
ATOM 938 C C . CYS A 1 113 ? -5.847 -2.605 -13.200 1.00 46.03 113 CYS A C 1
ATOM 940 O O . CYS A 1 113 ? -6.433 -2.378 -12.139 1.00 46.03 113 CYS A O 1
ATOM 942 N N . SER A 1 114 ? -6.486 -2.790 -14.355 1.00 41.78 114 SER A N 1
ATOM 943 C CA . SER A 1 114 ? -7.926 -2.993 -14.468 1.00 41.78 114 SER A CA 1
ATOM 944 C C . SER A 1 114 ? -8.312 -4.268 -13.735 1.00 41.78 114 SER A C 1
ATOM 946 O O . SER A 1 114 ? -7.700 -5.304 -13.965 1.00 41.78 114 SER A O 1
ATOM 948 N N . GLN A 1 115 ? -9.343 -4.191 -12.899 1.00 46.56 115 GLN A N 1
ATOM 949 C CA . GLN A 1 115 ? -9.967 -5.385 -12.341 1.00 46.56 115 GLN A CA 1
ATOM 950 C C . GLN A 1 115 ? -10.554 -6.198 -13.498 1.00 46.56 115 GLN A C 1
ATOM 952 O O . GLN A 1 115 ? -11.276 -5.635 -14.320 1.00 46.56 115 GLN A O 1
ATOM 957 N N . ASN A 1 116 ? -10.183 -7.477 -13.596 1.00 38.22 116 ASN A N 1
ATOM 958 C CA . ASN A 1 116 ? -10.734 -8.384 -14.600 1.00 38.22 116 ASN A CA 1
ATOM 959 C C . ASN A 1 116 ? -12.270 -8.431 -14.474 1.00 38.22 116 ASN A C 1
ATOM 961 O O . ASN A 1 116 ? -12.787 -8.653 -13.377 1.00 38.22 116 ASN A O 1
ATOM 965 N N . GLU A 1 117 ? -12.959 -8.175 -15.594 1.00 34.97 117 GLU A N 1
ATOM 966 C CA . GLU A 1 117 ? -14.408 -8.379 -15.779 1.00 34.97 117 GLU A CA 1
ATOM 967 C C . GLU A 1 117 ? -14.794 -9.863 -15.720 1.00 34.97 117 GLU A C 1
ATOM 969 O O . GLU A 1 117 ? -14.002 -10.711 -16.200 1.00 34.97 117 GLU A O 1
#

Sequence (117 aa):
MWLTKRNFREGADDFKRMCALVIKLNAQSIADWSLGRIVDWRYGLWNEEKWQEGFFERNAVLWETYLDELVGFCLSENGDPEFHLLGDPRFPIITAFMIDELVKKDGKIQTLCSQNE

Secondary structure (DSSP, 8-state):
--EEEEE--TTSTHHHHHHHHHHHHHTTT-----HHHHHHHHH---SSGGGSTTHHHHHEEEEEETTS-EEEEEE-SSSSS--EEEE-TTSHHHHHHHHHHHHHHHS------PPP-